Protein AF-A0A7C5Z9X5-F1 (afdb_monomer)

Structure (mmCIF, N/CA/C/O backbone):
data_AF-A0A7C5Z9X5-F1
#
_entry.id   AF-A0A7C5Z9X5-F1
#
loop_
_atom_site.group_PDB
_atom_site.id
_atom_site.type_symbol
_atom_site.label_atom_id
_atom_site.label_alt_id
_atom_site.label_comp_id
_atom_site.label_asym_id
_atom_site.label_entity_id
_atom_site.label_seq_id
_atom_site.pd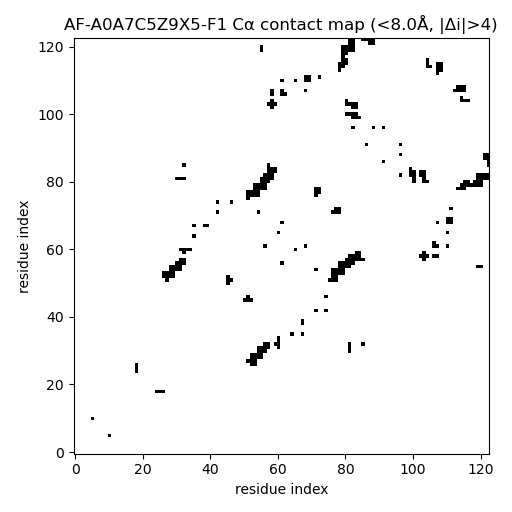bx_PDB_ins_code
_atom_site.Cartn_x
_atom_site.Cartn_y
_atom_site.Cartn_z
_atom_site.occupancy
_atom_site.B_iso_or_equiv
_atom_site.auth_seq_id
_atom_site.auth_comp_id
_atom_site.auth_asym_id
_atom_site.auth_atom_id
_atom_site.pdbx_PDB_model_num
ATOM 1 N N . MET A 1 1 ? 21.577 33.116 19.113 1.00 39.41 1 MET A N 1
ATOM 2 C CA . MET A 1 1 ? 21.433 31.776 18.501 1.00 39.41 1 MET A CA 1
ATOM 3 C C . MET A 1 1 ? 20.669 31.938 17.199 1.00 39.41 1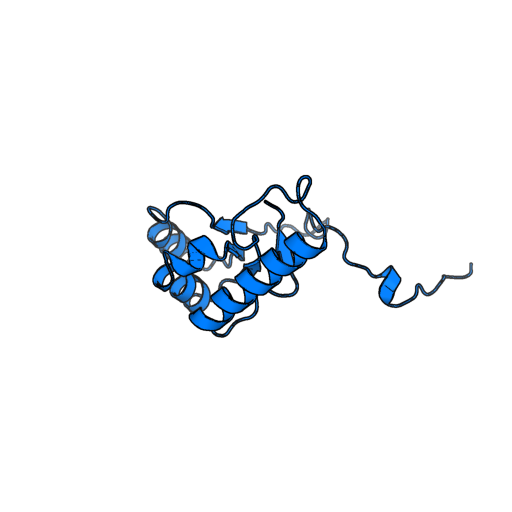 MET A C 1
ATOM 5 O O . MET A 1 1 ? 19.481 32.215 17.244 1.00 39.41 1 MET A O 1
ATOM 9 N N . LEU A 1 2 ? 21.354 31.866 16.058 1.00 38.06 2 LEU A N 1
ATOM 10 C CA . LEU A 1 2 ? 20.721 31.949 14.740 1.00 38.06 2 LEU A CA 1
ATOM 11 C C . LEU A 1 2 ? 20.093 30.589 14.418 1.00 38.06 2 LEU A C 1
ATOM 13 O O . LEU A 1 2 ? 20.812 29.621 14.168 1.00 38.06 2 LEU A O 1
ATOM 17 N N . SER A 1 3 ? 18.764 30.504 14.457 1.00 44.53 3 SER A N 1
ATOM 18 C CA . SER A 1 3 ? 18.035 29.383 13.871 1.00 44.53 3 SER A CA 1
ATOM 19 C C . SER A 1 3 ? 18.190 29.466 12.353 1.00 44.53 3 SER A C 1
ATOM 21 O O . SER A 1 3 ? 17.696 30.388 11.707 1.00 44.53 3 SER A O 1
ATOM 23 N N . LYS A 1 4 ? 18.918 28.516 11.763 1.00 49.75 4 LYS A N 1
ATOM 24 C CA . LYS A 1 4 ? 18.901 28.342 10.310 1.00 49.75 4 LYS A CA 1
ATOM 25 C C . LYS A 1 4 ? 17.493 27.907 9.904 1.00 49.75 4 LYS A C 1
ATOM 27 O O . LYS A 1 4 ? 17.050 26.824 10.279 1.00 49.75 4 LYS A O 1
ATOM 32 N N . VAL A 1 5 ? 16.798 28.758 9.157 1.00 54.69 5 VAL A N 1
ATOM 33 C CA . VAL A 1 5 ? 15.630 28.352 8.373 1.00 54.69 5 VAL A CA 1
ATOM 34 C C . VAL A 1 5 ? 16.176 27.532 7.207 1.00 54.69 5 VAL A C 1
ATOM 36 O O . VAL A 1 5 ? 16.877 28.067 6.353 1.00 54.69 5 VAL A O 1
ATOM 39 N N . LEU A 1 6 ? 15.943 26.222 7.244 1.00 43.72 6 LEU A N 1
ATOM 40 C CA . LEU A 1 6 ? 16.359 25.299 6.188 1.00 43.72 6 LEU A CA 1
ATOM 41 C C . LEU A 1 6 ? 15.513 25.528 4.928 1.00 43.72 6 LEU A C 1
ATOM 43 O O . LEU A 1 6 ? 14.339 25.898 5.021 1.00 43.72 6 LEU A O 1
ATOM 47 N N . ALA A 1 7 ? 16.104 25.308 3.756 1.00 42.12 7 ALA A N 1
ATOM 48 C CA . ALA A 1 7 ? 15.404 25.464 2.484 1.00 42.12 7 ALA A CA 1
ATOM 49 C C . ALA A 1 7 ? 14.281 24.407 2.329 1.00 42.12 7 ALA A C 1
ATOM 51 O O . ALA A 1 7 ? 14.379 23.324 2.907 1.00 42.12 7 ALA A O 1
ATOM 52 N N . PRO A 1 8 ? 13.233 24.638 1.510 1.00 50.09 8 PRO A N 1
ATOM 53 C CA . PRO A 1 8 ? 12.105 23.702 1.359 1.00 50.09 8 PRO A CA 1
ATOM 54 C C . PRO A 1 8 ? 12.493 22.276 0.927 1.00 50.09 8 PRO A C 1
ATOM 56 O O . PRO A 1 8 ? 11.780 21.323 1.218 1.00 50.09 8 PRO A O 1
ATOM 59 N N . HIS A 1 9 ? 13.639 22.110 0.258 1.00 45.53 9 HIS A N 1
ATOM 60 C CA . HIS A 1 9 ? 14.180 20.803 -0.125 1.00 45.53 9 HIS A CA 1
ATOM 61 C C . HIS A 1 9 ? 15.037 20.149 0.976 1.00 45.53 9 HIS A C 1
ATOM 63 O O . HIS A 1 9 ? 15.267 18.953 0.941 1.00 45.53 9 HIS A O 1
ATOM 69 N N . GLU A 1 10 ? 15.479 20.868 2.006 1.00 41.34 10 GLU A N 1
ATOM 70 C CA . GLU A 1 10 ? 16.113 20.261 3.192 1.00 41.34 10 GLU A CA 1
ATOM 71 C C . GLU A 1 10 ? 15.072 19.691 4.179 1.00 41.34 10 GLU A C 1
ATOM 73 O O . GLU A 1 10 ? 15.419 19.034 5.159 1.00 41.34 10 GLU A O 1
ATOM 78 N N . GLN A 1 11 ? 13.779 19.876 3.886 1.00 47.06 11 GLN A N 1
ATO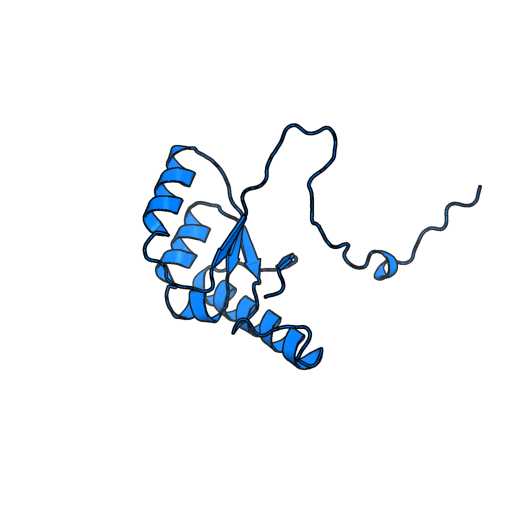M 79 C CA . GLN A 1 11 ? 12.659 19.118 4.453 1.00 47.06 11 GLN A CA 1
ATOM 80 C C . GLN A 1 11 ? 12.354 17.829 3.662 1.00 47.06 11 GLN A C 1
ATOM 82 O O . GLN A 1 11 ? 11.246 17.295 3.757 1.00 47.06 11 GLN A O 1
ATOM 87 N N . LEU A 1 12 ? 13.306 17.301 2.881 1.00 51.53 12 LEU A N 1
ATOM 88 C CA . LEU A 1 12 ? 13.171 16.002 2.220 1.00 51.53 12 LEU A CA 1
ATOM 89 C C . LEU A 1 12 ? 12.986 14.877 3.260 1.00 51.53 12 LEU A C 1
ATOM 91 O O . LEU A 1 12 ? 13.930 14.372 3.858 1.00 51.53 12 LEU A O 1
ATOM 95 N N . GLN A 1 13 ? 11.711 14.534 3.468 1.00 58.81 13 GLN A N 1
ATOM 96 C CA . GLN A 1 13 ? 11.168 13.179 3.604 1.00 58.81 13 GLN A CA 1
ATOM 97 C C . GLN A 1 13 ? 11.950 12.274 4.570 1.00 58.81 13 GLN A C 1
ATOM 99 O O . GLN A 1 13 ? 12.647 11.346 4.168 1.00 58.81 13 GLN A O 1
ATOM 104 N N . ARG A 1 14 ? 11.805 12.536 5.875 1.00 68.62 14 ARG A N 1
ATOM 105 C CA . ARG A 1 14 ? 12.283 11.616 6.915 1.00 68.62 14 ARG A CA 1
ATOM 106 C C . ARG A 1 14 ? 11.587 10.264 6.773 1.00 68.62 14 ARG A C 1
ATOM 108 O O . ARG A 1 14 ? 10.362 10.215 6.706 1.00 68.62 14 ARG A O 1
ATOM 115 N N . GLU A 1 15 ? 12.365 9.189 6.833 1.00 86.44 15 GLU A N 1
ATOM 116 C CA . GLU A 1 15 ? 11.852 7.853 7.122 1.00 86.44 15 GLU A CA 1
ATOM 117 C C . GLU A 1 15 ? 11.009 7.888 8.409 1.00 86.44 15 GLU A C 1
ATOM 119 O O . GLU A 1 15 ? 11.453 8.374 9.457 1.00 86.44 15 GLU A O 1
ATOM 124 N N . ILE A 1 16 ? 9.774 7.389 8.329 1.00 91.19 16 ILE A N 1
ATOM 125 C CA . ILE A 1 16 ? 8.860 7.298 9.469 1.00 91.19 16 ILE A CA 1
ATOM 126 C C . ILE A 1 16 ? 8.812 5.840 9.918 1.00 91.19 16 ILE A C 1
ATOM 128 O O . ILE A 1 16 ? 8.090 5.029 9.350 1.00 91.19 16 ILE A O 1
ATOM 132 N N . TRP A 1 17 ? 9.553 5.519 10.976 1.00 91.31 17 TRP A N 1
ATOM 133 C CA . TRP A 1 17 ? 9.572 4.176 11.571 1.00 91.31 17 TRP A CA 1
ATOM 134 C C . TRP A 1 17 ? 8.830 4.096 12.914 1.00 91.31 17 TRP A C 1
ATOM 136 O O . TRP A 1 17 ? 8.637 3.014 13.462 1.00 91.31 17 TRP A O 1
ATOM 146 N N . ARG A 1 18 ? 8.404 5.238 13.475 1.00 91.44 18 ARG A N 1
ATOM 147 C CA . ARG A 1 18 ? 7.608 5.291 14.711 1.00 91.44 18 ARG A CA 1
ATOM 148 C C . ARG A 1 18 ? 6.709 6.519 14.790 1.00 91.44 18 ARG A C 1
ATOM 150 O O . ARG A 1 18 ? 7.015 7.567 14.223 1.00 91.44 18 ARG A O 1
ATOM 157 N N . GLY A 1 19 ? 5.645 6.395 15.581 1.00 91.06 19 GLY A N 1
ATOM 158 C CA . GLY A 1 19 ? 4.765 7.503 15.941 1.00 91.06 19 GLY A CA 1
ATOM 159 C C . GLY A 1 19 ? 5.392 8.508 16.917 1.00 91.06 19 GLY A C 1
ATOM 160 O O . GLY A 1 19 ? 6.543 8.394 17.349 1.00 91.06 19 GLY A O 1
ATOM 161 N N . VAL A 1 20 ? 4.600 9.515 17.285 1.00 90.88 20 VAL A N 1
ATOM 162 C CA . VAL A 1 20 ? 4.997 10.569 18.230 1.00 90.88 20 VAL A CA 1
ATOM 163 C C . VAL A 1 20 ? 5.182 9.978 19.631 1.00 90.88 20 VAL A C 1
ATOM 165 O O . VAL A 1 20 ? 4.259 9.380 20.184 1.00 90.88 20 VAL A O 1
ATOM 168 N N . ARG A 1 21 ? 6.365 10.169 20.230 1.00 90.00 21 ARG A N 1
ATOM 169 C CA . ARG A 1 21 ? 6.635 9.717 21.607 1.00 90.00 21 ARG A CA 1
ATOM 170 C C . ARG A 1 21 ? 5.663 10.370 22.596 1.00 90.00 21 ARG A C 1
ATOM 172 O O . ARG A 1 21 ? 5.298 11.529 22.437 1.00 90.00 21 ARG A O 1
ATOM 179 N N . GLY A 1 22 ? 5.278 9.627 23.631 1.00 93.56 22 GLY A N 1
ATOM 180 C CA . GLY A 1 22 ? 4.364 10.101 24.676 1.00 93.56 22 GLY A CA 1
ATOM 181 C C . GLY A 1 22 ? 2.879 9.975 24.323 1.00 93.56 22 GLY A C 1
ATOM 182 O O . GLY A 1 22 ? 2.045 10.036 25.223 1.00 93.56 22 GLY A O 1
ATOM 183 N N 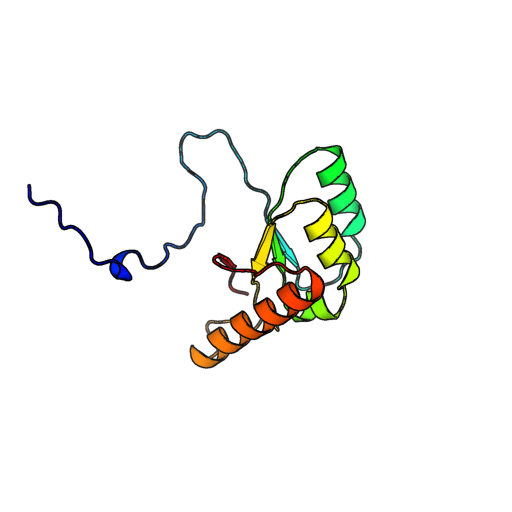. LYS A 1 23 ? 2.526 9.717 23.055 1.00 95.25 23 LYS A N 1
ATOM 184 C CA . LYS A 1 23 ? 1.169 9.291 22.697 1.00 95.25 23 LYS A CA 1
ATOM 185 C C . LYS A 1 23 ? 1.006 7.793 22.952 1.00 95.25 23 LYS A C 1
ATOM 187 O O . LYS A 1 23 ? 1.805 6.989 22.479 1.00 95.25 23 LYS A O 1
ATOM 192 N N . ARG A 1 24 ? -0.059 7.416 23.665 1.00 96.31 24 ARG A N 1
ATOM 193 C CA . ARG A 1 24 ? -0.501 6.020 23.810 1.00 96.31 24 ARG A CA 1
ATOM 194 C C . ARG A 1 24 ? -1.323 5.629 22.584 1.00 96.31 24 ARG A C 1
ATOM 196 O O . ARG A 1 24 ? -2.545 5.637 22.631 1.00 96.31 24 ARG A O 1
ATOM 203 N N . ALA A 1 25 ? -0.642 5.380 21.474 1.00 95.38 25 ALA A N 1
ATOM 204 C CA . ALA A 1 25 ? -1.270 4.991 20.221 1.00 95.38 25 ALA A CA 1
ATOM 205 C C . ALA A 1 25 ? -0.376 4.015 19.455 1.00 95.38 25 ALA A C 1
ATOM 207 O O . ALA A 1 25 ? 0.851 4.068 19.559 1.00 95.38 25 ALA A O 1
ATOM 208 N N . VAL A 1 26 ? -1.011 3.165 18.657 1.00 96.00 26 VAL A N 1
ATOM 209 C CA . VAL A 1 26 ? -0.373 2.263 17.697 1.00 96.00 26 VAL A CA 1
ATOM 210 C C . VAL A 1 26 ? -1.003 2.487 16.327 1.00 96.00 26 VAL A C 1
ATOM 212 O O . VAL A 1 26 ? -2.176 2.838 16.237 1.00 96.00 26 VAL A O 1
ATOM 215 N N . ALA A 1 27 ? -0.212 2.317 15.270 1.00 96.19 27 ALA A N 1
ATOM 216 C CA . ALA A 1 27 ? -0.689 2.364 13.895 1.00 96.19 27 ALA A CA 1
ATOM 217 C C . ALA A 1 27 ? -0.555 0.967 13.293 1.00 96.19 27 ALA A C 1
ATOM 219 O O . ALA A 1 27 ? 0.542 0.407 13.282 1.00 96.19 27 ALA A O 1
ATOM 220 N N . LEU A 1 28 ? -1.665 0.413 12.809 1.00 98.06 28 LEU A N 1
ATOM 221 C CA . LEU A 1 28 ? -1.662 -0.860 12.101 1.00 98.06 28 LEU A CA 1
ATOM 222 C C . LEU A 1 28 ? -1.365 -0.609 10.627 1.00 98.06 28 LEU A C 1
ATOM 224 O O . LEU A 1 28 ? -2.019 0.212 9.978 1.00 98.06 28 LEU A O 1
ATOM 228 N N . THR A 1 29 ? -0.365 -1.316 10.106 1.00 97.94 29 THR A N 1
ATOM 229 C CA . THR A 1 29 ? 0.003 -1.242 8.695 1.00 97.94 29 THR A CA 1
ATOM 230 C C . THR A 1 29 ? 0.220 -2.634 8.130 1.00 97.94 29 THR A C 1
ATOM 232 O O . THR A 1 29 ? 0.853 -3.448 8.799 1.00 97.94 29 THR A O 1
ATOM 235 N N . PHE A 1 30 ? -0.228 -2.870 6.903 1.00 98.19 30 PHE A N 1
ATOM 236 C CA . PHE A 1 30 ? -0.125 -4.157 6.221 1.00 98.19 30 PHE A CA 1
ATOM 237 C C . PHE A 1 30 ? 0.536 -3.986 4.858 1.00 98.19 30 PHE A C 1
ATOM 239 O O . PHE A 1 30 ? 0.207 -3.044 4.137 1.00 98.19 30 PHE A O 1
ATOM 246 N N . ASP A 1 31 ? 1.410 -4.921 4.498 1.00 98.19 31 ASP A N 1
ATOM 247 C CA . ASP A 1 31 ? 1.998 -5.001 3.163 1.00 98.19 31 ASP A CA 1
ATOM 248 C C . ASP A 1 31 ? 1.222 -6.027 2.333 1.00 98.19 31 ASP A C 1
ATOM 250 O O . ASP A 1 31 ? 1.067 -7.187 2.719 1.00 98.19 31 ASP A O 1
ATO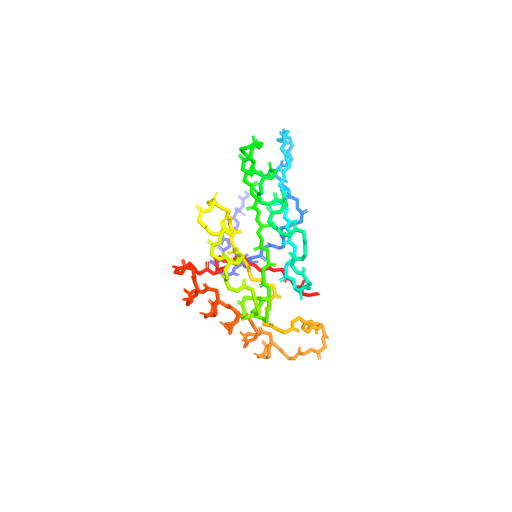M 254 N N . ALA A 1 32 ? 0.700 -5.589 1.192 1.00 96.94 32 ALA A N 1
ATOM 255 C CA . ALA A 1 32 ? -0.123 -6.382 0.291 1.00 96.94 32 ALA A CA 1
ATOM 256 C C . ALA A 1 32 ? 0.612 -6.596 -1.040 1.00 96.94 32 ALA A C 1
ATOM 258 O O . ALA A 1 32 ? 0.473 -5.834 -2.002 1.00 96.94 32 ALA A O 1
ATOM 259 N N . GLY A 1 33 ? 1.424 -7.654 -1.072 1.00 94.44 33 GLY A N 1
ATOM 260 C CA . GLY A 1 33 ? 2.170 -8.104 -2.254 1.00 94.44 33 GLY A CA 1
ATOM 261 C C . GLY A 1 33 ? 2.006 -9.589 -2.597 1.00 94.44 33 GLY A C 1
ATOM 262 O O . GLY A 1 33 ? 2.495 -10.021 -3.636 1.00 94.44 33 GLY A O 1
ATOM 263 N N . GLY A 1 34 ? 1.326 -10.364 -1.744 1.00 94.56 34 GLY A N 1
ATOM 264 C CA . GLY A 1 34 ? 1.191 -11.820 -1.863 1.00 94.56 34 GLY A CA 1
ATOM 265 C C . GLY A 1 34 ? -0.218 -12.293 -2.236 1.00 94.56 34 GLY A C 1
ATOM 266 O O . GLY A 1 34 ? -0.887 -11.719 -3.093 1.00 94.56 34 GLY A O 1
ATOM 267 N N . GLU A 1 35 ? -0.667 -13.369 -1.591 1.00 96.19 35 GLU A N 1
ATOM 268 C CA . GLU A 1 35 ? -2.014 -13.928 -1.755 1.00 96.19 35 GLU A CA 1
ATOM 269 C C . GLU A 1 35 ? -3.054 -13.216 -0.871 1.00 96.19 35 GLU A C 1
ATOM 271 O O . GLU A 1 35 ? -2.718 -12.662 0.174 1.00 96.19 35 GLU A O 1
ATOM 276 N N . ALA A 1 36 ? -4.332 -13.254 -1.267 1.00 96.00 36 ALA A N 1
ATOM 277 C CA . ALA A 1 36 ? -5.417 -12.523 -0.598 1.00 96.00 36 ALA A CA 1
ATOM 278 C C . ALA A 1 36 ? -6.317 -13.390 0.309 1.00 96.00 36 ALA A C 1
ATOM 280 O O . ALA A 1 36 ? -7.371 -12.930 0.748 1.00 96.00 36 ALA A O 1
ATOM 281 N N . ASN A 1 37 ? -5.915 -14.629 0.612 1.00 93.38 37 ASN A N 1
ATOM 282 C CA . ASN A 1 37 ? -6.779 -15.647 1.231 1.00 93.38 37 ASN A CA 1
ATOM 283 C C . ASN A 1 37 ? -7.365 -15.252 2.606 1.00 93.38 37 ASN A C 1
ATOM 285 O O . ASN A 1 37 ? -8.410 -15.774 2.969 1.00 93.38 37 ASN A O 1
ATOM 289 N N . GLY A 1 38 ? -6.745 -14.316 3.339 1.00 95.56 38 GLY A N 1
ATOM 290 C CA . GLY A 1 38 ? -7.251 -13.783 4.618 1.00 95.56 38 GLY A CA 1
ATOM 291 C C . GLY A 1 38 ? -7.682 -12.312 4.578 1.00 95.56 38 GLY A C 1
ATOM 292 O O . GLY A 1 38 ? -8.019 -11.736 5.610 1.00 95.56 38 GLY A O 1
ATOM 293 N N . ALA A 1 39 ? -7.658 -11.666 3.408 1.00 97.00 39 ALA A N 1
ATOM 294 C CA . ALA A 1 39 ? -7.880 -10.223 3.315 1.00 97.00 39 ALA A CA 1
ATOM 295 C C . ALA A 1 39 ? -9.303 -9.823 3.737 1.00 97.00 39 ALA A C 1
ATOM 297 O O . ALA A 1 39 ? -9.476 -8.852 4.466 1.00 97.00 39 ALA A O 1
ATOM 298 N N . ARG A 1 40 ? -10.322 -10.589 3.325 1.00 97.81 40 ARG A N 1
ATOM 299 C CA . ARG A 1 40 ? -11.728 -10.301 3.668 1.00 97.81 40 ARG A CA 1
ATOM 300 C C . ARG A 1 40 ? -12.019 -10.493 5.153 1.00 97.81 40 ARG A C 1
ATOM 302 O O . ARG A 1 40 ? -12.756 -9.703 5.730 1.00 97.81 40 ARG A O 1
ATOM 309 N N . GLU A 1 41 ? -11.422 -11.509 5.766 1.00 98.38 41 GLU A N 1
ATOM 310 C CA . GLU A 1 41 ? -11.545 -11.753 7.205 1.00 98.38 41 GLU A CA 1
ATOM 311 C C . GLU A 1 41 ? -10.890 -10.621 8.000 1.00 98.38 41 GLU A C 1
ATOM 313 O O . GLU A 1 41 ? -11.519 -10.052 8.888 1.00 98.38 41 GLU A O 1
ATOM 318 N N . LEU A 1 42 ? -9.671 -10.213 7.621 1.00 98.06 42 LEU A N 1
ATOM 319 C CA . LEU A 1 42 ? -8.997 -9.058 8.218 1.00 98.06 42 LEU A CA 1
ATOM 320 C C . LEU A 1 42 ? -9.842 -7.782 8.105 1.00 98.06 42 LEU A C 1
ATOM 322 O O . LEU A 1 42 ? -10.006 -7.070 9.093 1.00 98.06 42 LEU A O 1
ATOM 326 N N . LEU A 1 43 ? -10.387 -7.495 6.921 1.00 98.50 43 LEU A N 1
ATOM 327 C CA . LEU A 1 43 ? -11.230 -6.320 6.699 1.00 98.50 43 LEU A CA 1
ATOM 328 C C . LEU A 1 43 ? -12.514 -6.368 7.534 1.00 98.50 43 LEU A C 1
ATOM 330 O O . LEU A 1 43 ? -12.906 -5.359 8.112 1.00 98.50 43 LEU A O 1
ATOM 334 N N . ALA A 1 44 ? -13.138 -7.542 7.670 1.00 98.50 44 ALA A N 1
ATOM 335 C CA . ALA A 1 44 ? -14.279 -7.712 8.562 1.00 98.50 44 ALA A CA 1
ATOM 336 C C . ALA A 1 44 ? -13.912 -7.394 10.020 1.00 98.50 44 ALA A C 1
ATOM 338 O O . ALA A 1 44 ? -14.606 -6.601 10.650 1.00 98.50 44 ALA A O 1
ATOM 339 N N . TYR A 1 45 ? -12.790 -7.916 10.527 1.00 98.38 45 TYR A N 1
ATOM 340 C CA . TYR A 1 45 ? -12.330 -7.615 11.886 1.00 98.38 45 TYR A CA 1
ATOM 341 C C . TYR A 1 45 ? -12.021 -6.131 12.101 1.00 98.38 45 TYR A C 1
ATOM 343 O O . TYR A 1 45 ? -12.395 -5.577 13.133 1.00 98.38 45 TYR A O 1
ATOM 351 N N . LEU A 1 46 ? -11.348 -5.476 11.150 1.00 98.44 46 LEU A N 1
ATOM 352 C CA . LEU A 1 46 ? -11.029 -4.049 11.249 1.00 98.44 46 LEU A CA 1
ATOM 353 C C . LEU A 1 46 ? -12.294 -3.188 11.270 1.00 98.44 46 LEU A C 1
ATOM 355 O O . LEU A 1 46 ? -12.386 -2.266 12.078 1.00 98.44 46 LEU A O 1
ATOM 359 N N . ARG A 1 47 ? -13.276 -3.512 10.422 1.00 98.25 47 ARG A N 1
ATOM 360 C CA . ARG A 1 47 ? -14.580 -2.847 10.402 1.00 98.25 47 ARG A CA 1
ATOM 361 C C . ARG A 1 47 ? -15.327 -3.041 11.718 1.00 98.25 47 ARG A C 1
ATOM 363 O O . ARG A 1 47 ? -15.790 -2.060 12.287 1.00 98.25 47 ARG A O 1
ATOM 370 N N . ASP A 1 48 ? -15.433 -4.277 12.198 1.00 98.38 48 ASP A N 1
ATOM 371 C CA . ASP A 1 48 ? -16.205 -4.605 13.402 1.00 98.38 48 ASP A CA 1
ATOM 372 C C . ASP A 1 48 ? -15.563 -4.015 14.671 1.00 98.38 48 ASP A C 1
ATOM 374 O O . ASP A 1 48 ? -16.262 -3.665 15.618 1.00 98.38 48 ASP A O 1
ATOM 378 N N . ALA A 1 49 ? -14.236 -3.862 14.679 1.00 97.94 49 ALA A N 1
ATOM 379 C CA . ALA A 1 49 ? -13.501 -3.177 15.741 1.00 97.94 49 ALA A CA 1
ATOM 380 C C . ALA A 1 49 ? -13.451 -1.645 15.571 1.00 97.94 49 ALA A C 1
ATOM 382 O O . ALA A 1 49 ? -12.884 -0.966 16.426 1.00 97.94 49 ALA A O 1
ATOM 383 N N . GLU A 1 50 ? -13.982 -1.108 14.468 1.00 97.50 50 GLU A N 1
ATOM 384 C CA . GLU A 1 50 ? -13.898 0.309 14.088 1.00 97.50 50 GLU A CA 1
ATOM 385 C C . GLU A 1 50 ? -12.450 0.848 14.065 1.00 97.50 50 GLU A C 1
ATOM 387 O O . GLU A 1 50 ? -12.178 2.010 14.380 1.00 97.50 50 GLU A O 1
ATOM 392 N N . VAL A 1 51 ? -11.486 -0.001 13.685 1.00 97.88 51 VAL A N 1
ATOM 393 C CA . VAL A 1 51 ? 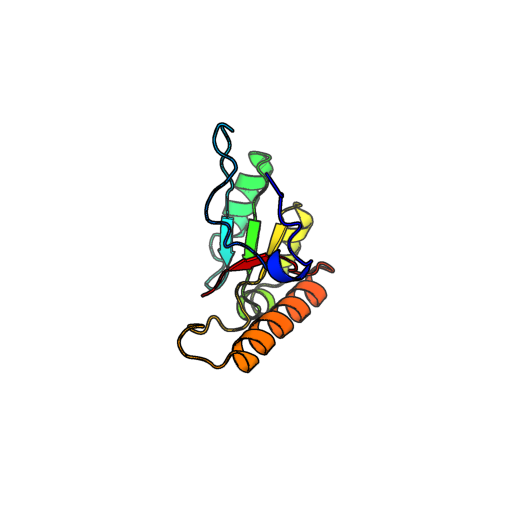-10.057 0.338 13.668 1.00 97.88 51 VAL A CA 1
ATOM 394 C C . VAL A 1 51 ? -9.607 0.691 12.247 1.00 97.88 51 VAL A C 1
ATOM 396 O O . VAL A 1 51 ? -9.607 -0.170 11.363 1.00 97.88 51 VAL A O 1
ATOM 399 N N . PRO A 1 52 ? -9.135 1.926 11.998 1.00 97.44 52 PRO A N 1
ATOM 400 C CA . PRO A 1 52 ? -8.520 2.261 10.724 1.00 97.44 52 PRO A CA 1
ATOM 401 C C . PRO A 1 52 ? -7.132 1.621 10.602 1.00 97.44 52 PRO A C 1
ATOM 403 O O . PRO A 1 52 ? -6.372 1.530 11.569 1.00 97.44 52 PRO A O 1
ATOM 406 N N . ALA A 1 53 ? -6.768 1.247 9.379 1.00 98.50 53 ALA A N 1
ATOM 407 C CA . ALA A 1 53 ? -5.455 0.715 9.050 1.00 98.50 53 ALA A CA 1
ATOM 408 C C . ALA A 1 53 ? -4.903 1.342 7.765 1.00 98.50 53 ALA A C 1
ATOM 410 O O . ALA A 1 53 ? -5.625 1.970 6.983 1.00 98.50 53 ALA A O 1
ATOM 411 N N . THR A 1 54 ? -3.606 1.138 7.554 1.00 98.56 54 THR A N 1
ATOM 412 C CA . THR A 1 54 ? -2.898 1.534 6.337 1.00 98.56 54 THR A CA 1
ATOM 413 C C . THR A 1 54 ? -2.430 0.303 5.573 1.00 98.56 54 THR A C 1
ATOM 415 O O . THR A 1 54 ? -1.768 -0.562 6.139 1.00 98.56 54 THR A O 1
ATOM 418 N N . PHE A 1 55 ? -2.698 0.247 4.274 1.00 98.62 55 PHE A N 1
ATOM 419 C CA . PHE A 1 55 ? -2.259 -0.831 3.394 1.00 98.62 55 PHE A CA 1
ATOM 420 C C . PHE A 1 55 ? -1.237 -0.299 2.392 1.00 98.62 55 PHE A C 1
ATOM 422 O O . PHE A 1 55 ? -1.551 0.581 1.594 1.00 98.62 55 PHE A O 1
ATOM 429 N N . PHE A 1 56 ? -0.018 -0.830 2.415 1.00 98.75 56 PHE A N 1
ATOM 430 C CA . PHE A 1 56 ? 0.972 -0.607 1.368 1.00 98.75 56 PHE A CA 1
ATOM 431 C C . PHE A 1 56 ? 0.798 -1.707 0.321 1.00 98.75 56 PHE A C 1
ATOM 433 O O . PHE A 1 56 ? 1.084 -2.873 0.578 1.00 98.75 56 PHE A O 1
ATOM 440 N N . VAL A 1 57 ? 0.270 -1.356 -0.849 1.00 98.69 57 VAL A N 1
ATOM 441 C CA . VAL A 1 57 ? -0.106 -2.324 -1.888 1.00 98.69 57 VAL A CA 1
ATOM 442 C C . VAL A 1 57 ? 0.907 -2.311 -3.024 1.00 98.69 57 VAL A C 1
ATOM 444 O O . VAL A 1 57 ? 1.346 -1.247 -3.472 1.00 98.69 57 VAL A O 1
ATOM 447 N N . THR A 1 58 ? 1.261 -3.496 -3.517 1.00 98.81 58 THR A N 1
ATOM 448 C CA . THR A 1 58 ? 1.983 -3.600 -4.787 1.00 98.81 58 THR A CA 1
ATOM 449 C C . THR A 1 58 ? 1.015 -3.399 -5.949 1.00 98.81 58 THR A C 1
ATOM 451 O O . THR A 1 58 ? -0.153 -3.794 -5.880 1.00 98.81 58 THR A O 1
ATOM 454 N N . GLY A 1 59 ? 1.486 -2.849 -7.064 1.00 98.50 59 GLY A N 1
ATOM 455 C CA . GLY A 1 59 ? 0.655 -2.751 -8.265 1.00 98.50 59 GLY A CA 1
ATOM 456 C C . GLY A 1 59 ? 0.247 -4.117 -8.842 1.00 98.50 59 GLY A C 1
ATOM 457 O O . GLY A 1 59 ? -0.875 -4.274 -9.328 1.00 98.50 59 GLY A O 1
ATOM 458 N N . MET A 1 60 ? 1.102 -5.141 -8.723 1.00 98.50 60 MET A N 1
ATOM 459 C CA . MET A 1 60 ? 0.754 -6.518 -9.096 1.00 98.50 60 MET A CA 1
ATOM 460 C C . MET A 1 60 ? -0.373 -7.101 -8.232 1.00 98.50 60 MET A C 1
ATOM 462 O O . MET A 1 60 ? -1.269 -7.748 -8.779 1.00 98.50 60 MET A O 1
ATOM 466 N N . PHE A 1 61 ? -0.383 -6.834 -6.922 1.00 98.69 61 PHE A N 1
ATOM 467 C CA . PHE A 1 61 ? -1.490 -7.222 -6.042 1.00 98.69 61 PHE A CA 1
ATOM 468 C C . PHE A 1 61 ? -2.792 -6.531 -6.456 1.00 98.69 61 PHE A C 1
ATOM 470 O O . PHE A 1 61 ? -3.821 -7.187 -6.580 1.00 98.69 61 PHE A O 1
ATOM 477 N N . VAL A 1 62 ? -2.738 -5.230 -6.760 1.00 98.44 62 VAL A N 1
ATOM 478 C CA . VAL A 1 62 ? -3.900 -4.453 -7.227 1.00 98.44 62 VAL A CA 1
ATOM 479 C C . VAL A 1 62 ? -4.459 -5.013 -8.532 1.00 98.44 62 VAL A C 1
ATOM 481 O O . VAL A 1 62 ? -5.672 -5.139 -8.680 1.00 98.44 62 VAL A O 1
ATOM 484 N N . ARG A 1 63 ? -3.586 -5.391 -9.471 1.00 98.31 63 ARG A N 1
ATOM 485 C CA . ARG A 1 63 ? -3.992 -6.024 -10.730 1.00 98.31 63 ARG A CA 1
ATOM 486 C C . ARG A 1 63 ? -4.656 -7.384 -10.504 1.00 98.31 63 ARG A C 1
ATOM 488 O O . ARG A 1 63 ? -5.572 -7.729 -11.246 1.00 98.31 63 ARG A O 1
ATOM 495 N N . ARG A 1 64 ? -4.172 -8.166 -9.535 1.00 98.44 64 ARG A N 1
ATOM 496 C CA . ARG A 1 64 ? -4.657 -9.527 -9.265 1.00 98.44 64 ARG A CA 1
ATOM 497 C C . ARG A 1 64 ? -5.946 -9.550 -8.441 1.00 98.44 64 ARG A C 1
ATOM 499 O O . ARG A 1 64 ? -6.798 -10.385 -8.714 1.00 98.44 64 ARG A O 1
ATOM 506 N N . TYR A 1 65 ? -6.079 -8.636 -7.481 1.00 98.56 65 TYR A N 1
ATOM 507 C CA . TYR A 1 65 ? -7.174 -8.582 -6.506 1.00 98.56 65 TYR A CA 1
ATOM 508 C C . TYR A 1 65 ? -7.840 -7.193 -6.446 1.00 98.56 65 TYR A C 1
ATOM 510 O O . TYR A 1 65 ? -7.915 -6.578 -5.374 1.00 98.56 65 TYR A O 1
ATOM 518 N N . PRO A 1 66 ? -8.313 -6.639 -7.579 1.00 98.50 66 PRO A N 1
ATOM 519 C CA . PRO A 1 66 ? -8.832 -5.273 -7.622 1.00 98.50 66 PRO A CA 1
ATOM 520 C C . PRO A 1 66 ? -10.074 -5.082 -6.739 1.00 98.50 66 PRO A C 1
ATOM 522 O O . PRO A 1 66 ? -10.280 -4.007 -6.186 1.00 98.50 66 PRO A O 1
ATOM 525 N N . GLU A 1 67 ? -10.910 -6.106 -6.574 1.00 98.50 67 GLU A N 1
ATOM 526 C CA . GLU A 1 67 ? -12.069 -6.093 -5.678 1.00 98.50 67 GLU A CA 1
ATOM 527 C C . GLU A 1 67 ? -11.684 -5.953 -4.203 1.00 98.50 67 GLU A C 1
ATOM 529 O O . GLU A 1 67 ? -12.322 -5.179 -3.494 1.00 98.50 67 GLU A O 1
ATOM 534 N N . ILE A 1 68 ? -10.611 -6.617 -3.760 1.00 98.56 68 ILE A N 1
ATOM 535 C CA . ILE A 1 68 ? -10.099 -6.469 -2.393 1.00 98.56 68 ILE A CA 1
ATOM 536 C C . ILE A 1 68 ? -9.596 -5.044 -2.175 1.00 98.56 68 ILE A C 1
ATOM 538 O O . ILE A 1 68 ? -9.928 -4.416 -1.175 1.00 98.56 68 ILE A O 1
ATOM 542 N N . VAL A 1 69 ? -8.845 -4.488 -3.129 1.00 98.56 69 VAL A N 1
ATOM 543 C CA . VAL A 1 69 ? -8.312 -3.121 -3.006 1.00 98.56 69 VAL A CA 1
ATOM 544 C C . VAL A 1 69 ? -9.427 -2.067 -3.013 1.00 98.56 69 VAL A C 1
ATOM 546 O O . VAL A 1 69 ? -9.357 -1.094 -2.259 1.00 98.56 69 VAL A O 1
ATOM 549 N N . ARG A 1 70 ? -10.499 -2.269 -3.793 1.00 98.62 70 ARG A N 1
ATOM 550 C CA . ARG A 1 70 ? -11.702 -1.421 -3.707 1.00 98.62 70 ARG A CA 1
ATOM 551 C C . ARG A 1 70 ? -12.363 -1.507 -2.342 1.00 98.62 70 ARG A C 1
ATOM 553 O O . ARG A 1 70 ? -12.786 -0.480 -1.825 1.00 98.62 70 ARG A O 1
ATOM 560 N N . GLU A 1 71 ? -12.441 -2.697 -1.759 1.00 98.44 71 GLU A N 1
ATOM 561 C CA . GLU A 1 71 ? -13.029 -2.889 -0.435 1.00 98.44 71 GLU A CA 1
ATOM 562 C C . GLU A 1 71 ? -12.205 -2.206 0.661 1.00 98.44 71 GLU A C 1
ATOM 564 O O . GLU A 1 71 ? -12.779 -1.488 1.477 1.00 98.44 71 GLU A O 1
ATOM 569 N N . ILE A 1 72 ? -10.870 -2.315 0.613 1.00 98.44 72 ILE A N 1
ATOM 570 C CA . ILE A 1 72 ? -9.962 -1.555 1.488 1.00 98.44 72 ILE A CA 1
ATOM 571 C C . ILE A 1 72 ? -10.301 -0.055 1.419 1.00 98.44 72 ILE A C 1
ATOM 573 O O . ILE A 1 72 ? -10.496 0.596 2.447 1.00 98.44 72 ILE A O 1
ATOM 577 N N . ALA A 1 73 ? -10.413 0.498 0.206 1.00 98.06 73 ALA A N 1
ATOM 578 C CA . ALA A 1 73 ? -10.727 1.912 0.014 1.00 98.06 73 ALA A CA 1
ATOM 579 C C . ALA A 1 73 ? -12.138 2.273 0.518 1.00 98.06 73 ALA A C 1
ATOM 581 O O . ALA A 1 73 ? -12.317 3.305 1.176 1.00 98.06 73 ALA A O 1
ATOM 582 N N . ALA A 1 74 ? -13.134 1.438 0.218 1.00 98.12 74 ALA A N 1
ATOM 583 C CA . ALA A 1 74 ? -14.532 1.647 0.587 1.00 98.12 74 ALA A CA 1
ATOM 584 C C . ALA A 1 74 ? -14.749 1.630 2.107 1.00 98.12 74 ALA A C 1
ATOM 586 O O . ALA A 1 74 ? -15.563 2.401 2.604 1.00 98.12 74 ALA A O 1
ATOM 587 N N . GLN A 1 75 ? -13.976 0.829 2.848 1.00 98.19 75 GLN A N 1
ATOM 588 C CA . GLN A 1 75 ? -13.995 0.796 4.316 1.00 98.19 75 GLN A CA 1
ATOM 589 C C . GLN A 1 75 ? -13.228 1.962 4.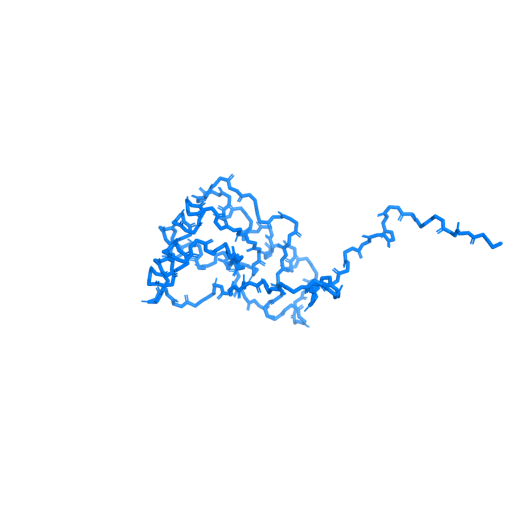971 1.00 98.19 75 GLN A C 1
ATOM 591 O O . GLN A 1 75 ? -13.109 2.031 6.190 1.00 98.19 75 GLN A O 1
ATOM 596 N N . GLY A 1 76 ? -12.711 2.907 4.179 1.00 97.62 76 GLY A N 1
ATOM 597 C CA . GLY A 1 76 ? -12.068 4.119 4.692 1.00 97.62 76 GLY A CA 1
ATOM 598 C C . GLY A 1 76 ? -10.612 3.935 5.125 1.00 97.62 76 GLY A C 1
ATOM 599 O O . GLY A 1 76 ? -10.035 4.852 5.706 1.00 97.62 76 GLY A O 1
ATOM 600 N N . HIS A 1 77 ? -9.993 2.793 4.825 1.00 98.56 77 HIS A N 1
ATOM 601 C CA . HIS A 1 77 ? -8.571 2.580 5.082 1.00 98.56 77 HIS A CA 1
ATOM 602 C C . HIS A 1 77 ? -7.689 3.388 4.117 1.00 98.56 77 HIS A C 1
ATOM 604 O O . HIS A 1 77 ? -8.075 3.698 2.982 1.00 98.56 77 HIS A O 1
ATOM 610 N N . SER A 1 78 ? -6.476 3.709 4.569 1.00 98.12 78 SER A N 1
ATOM 611 C CA . SER A 1 78 ? -5.471 4.389 3.748 1.00 98.12 78 SER A CA 1
ATOM 612 C C . SER A 1 78 ? -4.736 3.386 2.865 1.00 98.12 78 SER A C 1
ATOM 614 O O . SER A 1 78 ? -4.380 2.302 3.326 1.00 98.12 78 SER A O 1
ATOM 616 N N . ILE A 1 79 ? -4.467 3.756 1.612 1.00 98.69 79 ILE A N 1
ATOM 617 C CA . ILE A 1 79 ? -3.735 2.922 0.651 1.00 98.69 79 ILE A CA 1
ATOM 618 C C . ILE A 1 79 ? -2.510 3.689 0.164 1.00 98.69 79 ILE A C 1
ATOM 620 O O . ILE A 1 79 ? -2.630 4.804 -0.342 1.00 98.69 79 ILE A O 1
ATOM 624 N N . HIS A 1 80 ? -1.338 3.078 0.303 1.00 98.56 80 HIS A N 1
ATOM 625 C CA . HIS A 1 80 ? -0.044 3.647 -0.057 1.00 98.56 80 HIS A CA 1
ATOM 626 C C . HIS A 1 80 ? 0.793 2.662 -0.872 1.00 98.56 80 HIS A C 1
ATOM 628 O O . HIS A 1 80 ? 0.393 1.526 -1.121 1.00 98.56 80 HIS A O 1
ATOM 634 N N . ASN A 1 81 ? 1.936 3.128 -1.364 1.00 98.62 81 ASN A N 1
ATOM 635 C CA . ASN A 1 81 ? 2.675 2.444 -2.417 1.00 98.62 81 ASN A CA 1
ATOM 636 C C . ASN A 1 81 ? 3.664 1.412 -1.857 1.00 98.62 81 ASN A C 1
ATOM 638 O O . ASN A 1 81 ? 4.457 1.742 -0.976 1.00 98.62 81 ASN A O 1
ATOM 642 N N . HIS A 1 82 ? 3.666 0.199 -2.403 1.00 98.69 82 HIS A N 1
ATOM 643 C CA . HIS A 1 82 ? 4.663 -0.825 -2.087 1.00 98.69 82 HIS A CA 1
ATOM 644 C C . HIS A 1 82 ? 5.403 -1.316 -3.334 1.00 98.69 82 HIS A C 1
ATOM 646 O O . HIS A 1 82 ? 5.703 -2.499 -3.448 1.00 98.69 82 HIS A O 1
ATOM 652 N N . SER A 1 83 ? 5.690 -0.412 -4.280 1.00 98.75 83 SER A N 1
ATOM 653 C CA . SER A 1 83 ? 6.230 -0.685 -5.623 1.00 98.75 83 SER A CA 1
ATOM 654 C C . SER A 1 83 ? 5.253 -1.407 -6.560 1.00 98.75 83 SER A C 1
ATOM 656 O O . SER A 1 83 ? 4.129 -1.749 -6.194 1.00 98.75 83 SER A O 1
ATOM 658 N N . TRP A 1 84 ? 5.644 -1.615 -7.814 1.00 98.69 84 TRP A N 1
ATOM 659 C CA . TRP A 1 84 ? 4.814 -2.307 -8.792 1.00 98.69 84 TRP A CA 1
ATOM 660 C C . TRP A 1 84 ? 4.975 -3.826 -8.673 1.00 98.69 84 TRP A C 1
ATOM 662 O O . TRP A 1 84 ? 3.976 -4.532 -8.517 1.00 98.69 84 TRP A O 1
ATOM 672 N N . SER A 1 85 ? 6.217 -4.307 -8.731 1.00 98.44 85 SER A N 1
ATOM 673 C CA . SER A 1 85 ? 6.606 -5.718 -8.831 1.00 98.44 85 SER A CA 1
ATOM 674 C C . SER A 1 85 ? 7.411 -6.248 -7.640 1.00 98.44 85 SER A C 1
ATOM 676 O O . SER A 1 85 ? 7.838 -7.400 -7.662 1.00 98.44 85 SER A O 1
ATOM 678 N N . HIS A 1 86 ? 7.582 -5.441 -6.588 1.00 98.25 86 HIS A N 1
ATOM 679 C CA . HIS A 1 86 ? 8.321 -5.786 -5.369 1.00 98.25 86 HIS A CA 1
ATOM 680 C C . HIS A 1 86 ? 9.826 -6.101 -5.575 1.00 98.25 86 HIS A C 1
ATOM 682 O O . HIS A 1 86 ? 10.333 -7.078 -5.011 1.00 98.25 86 HIS A O 1
ATOM 688 N N . PRO A 1 87 ? 10.586 -5.314 -6.374 1.00 98.25 87 PRO A N 1
ATOM 689 C CA . PRO A 1 87 ? 12.018 -5.536 -6.534 1.00 98.25 87 PRO A CA 1
ATOM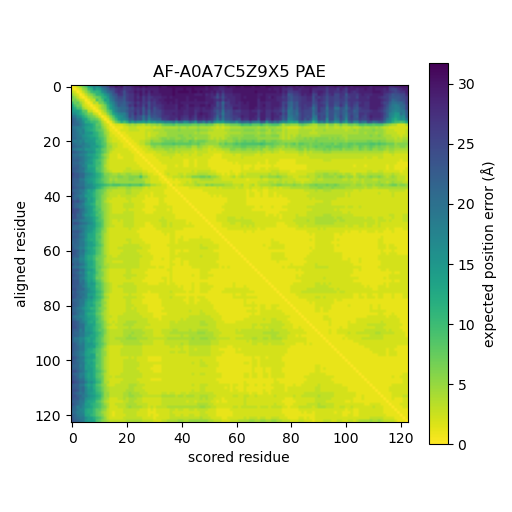 690 C C . PRO A 1 87 ? 12.796 -5.021 -5.321 1.00 98.25 87 PRO A C 1
ATOM 692 O O . PRO A 1 87 ? 12.437 -4.018 -4.713 1.00 98.25 87 PRO A O 1
ATOM 695 N N . TYR A 1 88 ? 13.946 -5.626 -5.032 1.00 97.88 88 TYR A N 1
ATOM 696 C CA . TYR A 1 88 ? 14.881 -5.054 -4.064 1.00 97.88 88 TYR A CA 1
ATOM 697 C C . TYR A 1 88 ? 15.381 -3.691 -4.560 1.00 97.88 88 TYR A C 1
ATOM 699 O O . TYR A 1 88 ? 16.199 -3.633 -5.479 1.00 97.88 88 TYR A O 1
ATOM 707 N N . PHE A 1 89 ? 14.935 -2.596 -3.937 1.00 97.00 89 PHE A N 1
ATOM 708 C CA . PHE A 1 89 ? 15.315 -1.232 -4.340 1.00 97.00 89 PHE A CA 1
ATOM 709 C C . PHE A 1 89 ? 16.827 -0.984 -4.266 1.00 97.00 89 PHE A C 1
ATOM 711 O O . PHE A 1 89 ? 17.358 -0.171 -5.010 1.00 97.00 89 PHE A O 1
ATOM 718 N N . THR A 1 90 ? 17.549 -1.737 -3.436 1.00 97.06 90 THR A N 1
ATOM 719 C CA . THR A 1 90 ? 19.018 -1.696 -3.348 1.00 97.06 90 THR A CA 1
ATOM 720 C C . THR A 1 90 ? 19.738 -2.325 -4.545 1.00 97.06 90 THR A C 1
ATOM 722 O O . THR A 1 90 ? 20.961 -2.248 -4.621 1.00 97.06 90 THR A O 1
ATOM 725 N N . LYS A 1 91 ? 19.009 -2.974 -5.461 1.00 97.75 91 LYS A N 1
ATOM 726 C CA . LYS A 1 91 ? 19.556 -3.707 -6.614 1.00 97.75 91 LYS A CA 1
ATOM 727 C C . LYS A 1 91 ? 19.118 -3.137 -7.963 1.00 97.75 91 LYS A C 1
ATOM 729 O O . LYS A 1 91 ? 19.391 -3.757 -8.988 1.00 97.75 91 LYS A O 1
ATOM 734 N N . ILE A 1 92 ? 18.411 -2.011 -7.970 1.00 97.88 92 ILE A N 1
ATOM 735 C CA . ILE A 1 92 ? 17.898 -1.380 -9.185 1.00 97.88 92 ILE A CA 1
ATOM 736 C C . ILE A 1 92 ? 18.225 0.111 -9.196 1.00 97.88 92 ILE A C 1
ATOM 738 O O . ILE A 1 92 ? 18.419 0.731 -8.152 1.00 97.88 92 ILE A O 1
ATOM 742 N N . GLU A 1 93 ? 18.271 0.684 -10.392 1.00 97.81 93 GLU A N 1
ATOM 743 C CA . GLU A 1 93 ? 18.585 2.097 -10.575 1.00 97.81 93 GLU A CA 1
ATOM 744 C C . GLU A 1 93 ? 17.463 3.012 -10.050 1.00 97.81 93 GLU A C 1
ATOM 746 O O . GLU A 1 93 ? 16.283 2.647 -10.106 1.00 97.81 93 GLU A O 1
ATOM 751 N N . PRO A 1 94 ? 17.777 4.247 -9.616 1.00 97.12 94 PRO A N 1
ATOM 752 C CA . PRO A 1 94 ? 16.771 5.209 -9.159 1.00 97.12 94 PRO A CA 1
ATOM 753 C C . PRO A 1 94 ? 15.643 5.479 -10.168 1.00 97.12 94 PRO A C 1
ATOM 755 O O . PRO A 1 94 ? 14.504 5.737 -9.776 1.00 97.12 94 PRO A O 1
ATOM 758 N N . THR A 1 95 ? 15.933 5.404 -11.470 1.00 98.19 95 THR A N 1
ATOM 759 C CA . THR A 1 95 ? 14.925 5.518 -12.536 1.00 98.19 95 THR A CA 1
ATOM 760 C C . THR A 1 95 ? 13.936 4.356 -12.506 1.00 98.19 95 THR A C 1
ATOM 762 O O . THR A 1 95 ? 12.732 4.593 -12.563 1.00 98.19 95 THR A O 1
ATOM 765 N N . ALA A 1 96 ? 14.418 3.128 -12.308 1.00 98.38 96 ALA A N 1
ATOM 766 C CA . ALA A 1 96 ? 13.573 1.948 -12.161 1.00 98.38 96 ALA A CA 1
ATOM 767 C C . ALA A 1 96 ? 12.724 2.014 -10.879 1.00 98.38 96 ALA A C 1
ATOM 769 O O . ALA A 1 96 ? 11.536 1.707 -10.916 1.00 98.38 96 ALA A O 1
ATOM 770 N N . ILE A 1 97 ? 13.277 2.508 -9.762 1.00 98.38 97 ILE A N 1
ATOM 771 C CA . ILE A 1 97 ? 12.495 2.768 -8.535 1.00 98.38 97 ILE A CA 1
ATOM 772 C C . ILE A 1 97 ? 11.352 3.750 -8.827 1.00 98.38 97 ILE A C 1
ATOM 774 O O . ILE A 1 97 ? 10.214 3.548 -8.402 1.00 98.38 97 ILE A O 1
ATOM 778 N N . ARG A 1 98 ? 11.632 4.825 -9.571 1.00 98.19 98 ARG A N 1
ATOM 779 C CA . ARG A 1 98 ? 10.617 5.818 -9.940 1.00 98.19 98 ARG A CA 1
ATOM 780 C C . ARG A 1 98 ? 9.501 5.205 -10.786 1.00 98.19 98 ARG A C 1
ATOM 782 O O . ARG A 1 98 ? 8.334 5.504 -10.541 1.00 98.19 98 ARG A O 1
ATOM 789 N N . GLU A 1 99 ? 9.849 4.376 -11.763 1.00 98.69 99 GLU A N 1
ATOM 790 C CA . GLU A 1 99 ? 8.889 3.666 -12.615 1.00 98.69 99 GLU A CA 1
ATOM 791 C C . GLU A 1 99 ? 8.008 2.712 -11.802 1.00 98.69 99 GLU A C 1
ATOM 793 O O . GLU A 1 99 ? 6.787 2.722 -11.959 1.00 98.69 99 GLU A O 1
ATOM 798 N N . GLU A 1 100 ? 8.605 1.962 -10.876 1.00 98.75 100 GLU A N 1
ATOM 799 C CA . GLU A 1 100 ? 7.898 1.074 -9.951 1.00 98.75 100 GLU A CA 1
ATOM 800 C C . GLU A 1 100 ? 6.852 1.827 -9.116 1.00 98.75 100 GLU A C 1
ATOM 802 O O . GLU A 1 100 ? 5.695 1.408 -9.030 1.00 98.75 100 GLU A O 1
ATOM 807 N N . LEU A 1 101 ? 7.230 2.974 -8.545 1.00 98.69 101 LEU A N 1
ATOM 808 C CA . LEU A 1 101 ? 6.326 3.797 -7.740 1.00 98.69 101 LEU A CA 1
ATOM 809 C C . LEU A 1 101 ? 5.210 4.425 -8.591 1.00 98.69 101 LEU A C 1
ATOM 811 O O . LEU A 1 101 ? 4.048 4.404 -8.187 1.00 98.69 101 LEU A O 1
ATOM 815 N N . ILE A 1 102 ? 5.531 4.971 -9.769 1.00 98.69 102 ILE A N 1
ATOM 816 C CA . ILE A 1 102 ? 4.538 5.605 -10.653 1.00 98.69 102 ILE A CA 1
ATOM 817 C C . ILE A 1 102 ? 3.517 4.588 -11.142 1.00 98.69 102 ILE A C 1
ATOM 819 O O . ILE A 1 102 ? 2.317 4.812 -11.014 1.00 98.69 102 ILE A O 1
ATOM 823 N N . LYS A 1 103 ? 3.983 3.446 -11.644 1.00 98.69 103 LYS A N 1
ATOM 824 C CA . LYS A 1 103 ? 3.103 2.428 -12.208 1.00 98.69 103 LYS A CA 1
ATOM 825 C C . LYS A 1 103 ? 2.173 1.830 -11.152 1.00 98.69 103 LYS A C 1
ATOM 827 O O . LYS A 1 103 ? 1.004 1.580 -11.431 1.00 98.69 103 LYS A O 1
ATOM 832 N N . ALA A 1 104 ? 2.663 1.621 -9.929 1.00 98.69 104 ALA A N 1
ATOM 833 C CA . ALA A 1 104 ? 1.816 1.189 -8.820 1.00 98.69 104 ALA A CA 1
ATOM 834 C C . ALA A 1 104 ? 0.744 2.234 -8.469 1.00 98.69 104 ALA A C 1
ATOM 836 O O . ALA A 1 104 ? -0.421 1.879 -8.298 1.00 98.69 104 ALA A O 1
ATOM 837 N N . ASP A 1 105 ? 1.111 3.518 -8.427 1.00 98.75 105 ASP A N 1
ATOM 838 C CA . ASP A 1 105 ? 0.174 4.611 -8.153 1.00 98.75 105 ASP A CA 1
ATOM 839 C C . ASP A 1 105 ? -0.929 4.724 -9.215 1.00 98.75 105 ASP A C 1
ATOM 841 O O . ASP A 1 105 ? -2.100 4.872 -8.867 1.00 98.75 105 ASP A O 1
ATOM 845 N N . GLU A 1 106 ? -0.581 4.596 -10.497 1.00 98.62 106 GLU A N 1
ATOM 846 C CA . GLU A 1 106 ? -1.539 4.610 -11.610 1.00 98.62 106 GLU A CA 1
ATOM 847 C C . GLU A 1 106 ? -2.570 3.483 -11.492 1.00 98.62 106 GLU A C 1
ATOM 849 O O . GLU A 1 106 ? -3.768 3.707 -11.674 1.00 98.62 106 GLU A O 1
ATOM 854 N N . TRP A 1 107 ? -2.128 2.274 -11.136 1.00 98.31 107 TRP A N 1
ATOM 855 C CA . TRP A 1 107 ? -3.022 1.127 -10.970 1.00 98.31 107 TRP A CA 1
ATOM 856 C C . TRP A 1 107 ? -3.909 1.225 -9.732 1.00 98.31 107 TRP A C 1
ATOM 858 O O . TRP A 1 107 ? -5.091 0.894 -9.800 1.00 98.31 107 TRP A O 1
ATOM 868 N N . VAL A 1 108 ? -3.383 1.709 -8.606 1.00 98.56 108 VAL A N 1
ATOM 869 C CA . VAL A 1 108 ? -4.221 1.975 -7.427 1.00 98.56 108 V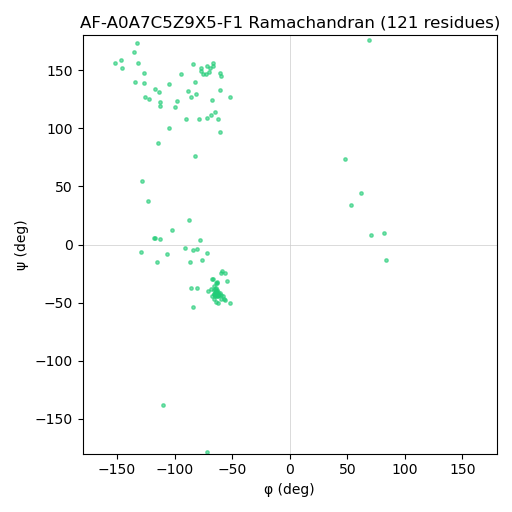AL A CA 1
ATOM 870 C C . VAL A 1 108 ? -5.253 3.052 -7.744 1.00 98.56 108 VAL A C 1
ATOM 872 O O . VAL A 1 108 ? -6.434 2.883 -7.427 1.00 98.56 108 VAL A O 1
ATOM 875 N N . THR A 1 109 ? -4.839 4.129 -8.414 1.00 98.56 109 THR A N 1
ATOM 876 C CA . THR A 1 109 ? -5.723 5.240 -8.783 1.00 98.56 109 THR A CA 1
ATOM 877 C C . THR A 1 109 ? -6.811 4.782 -9.751 1.00 98.56 109 THR A C 1
ATOM 879 O O . THR A 1 109 ? -7.970 5.141 -9.563 1.00 98.56 109 THR A O 1
ATOM 882 N N . SER A 1 110 ? -6.492 3.943 -10.739 1.00 98.25 110 SER A N 1
ATOM 883 C CA . SER A 1 110 ? -7.489 3.440 -11.694 1.00 98.25 110 SER A CA 1
ATOM 884 C C . SER A 1 110 ? -8.538 2.527 -11.049 1.00 98.25 110 SER A C 1
ATOM 886 O O . SER A 1 110 ? -9.686 2.499 -11.489 1.00 98.25 110 SER A O 1
ATOM 888 N N . VAL A 1 111 ? -8.175 1.805 -9.984 1.00 98.44 111 VAL A N 1
ATOM 889 C CA . VAL A 1 111 ? -9.082 0.894 -9.269 1.00 98.44 111 VAL A CA 1
ATOM 890 C C . VAL A 1 111 ? -9.903 1.609 -8.196 1.00 98.44 111 VAL A C 1
ATOM 892 O O . VAL A 1 111 ? -11.067 1.258 -7.996 1.00 98.44 111 VAL A O 1
ATOM 895 N N . THR A 1 112 ? -9.313 2.584 -7.500 1.00 97.94 112 THR A N 1
ATOM 896 C CA . THR A 1 112 ? -9.887 3.178 -6.276 1.00 97.94 112 THR A CA 1
ATOM 897 C C . THR A 1 112 ? -10.255 4.655 -6.397 1.00 97.94 112 THR A C 1
ATOM 899 O O . THR A 1 112 ? -10.939 5.183 -5.523 1.00 97.94 112 THR A O 1
ATOM 902 N N . GLY A 1 113 ? -9.772 5.347 -7.430 1.00 97.75 113 GLY A N 1
ATOM 903 C CA . GLY A 1 113 ? -9.850 6.804 -7.546 1.00 97.75 113 GLY A CA 1
ATOM 904 C C . GLY A 1 113 ? -8.942 7.564 -6.570 1.00 97.75 113 GLY A C 1
ATOM 905 O O . GLY A 1 113 ? -9.059 8.783 -6.469 1.00 97.75 113 GLY A O 1
ATOM 906 N N . ARG A 1 114 ? -8.055 6.879 -5.830 1.00 95.50 114 ARG A N 1
ATOM 907 C CA . ARG A 1 114 ? -7.169 7.480 -4.819 1.00 95.50 114 ARG A CA 1
ATOM 908 C C . ARG A 1 114 ? -5.702 7.307 -5.205 1.00 95.50 114 ARG A C 1
ATOM 910 O O . ARG A 1 114 ? -5.283 6.206 -5.546 1.00 95.50 114 ARG A O 1
ATOM 917 N N . SER A 1 115 ? -4.919 8.381 -5.092 1.00 97.50 115 SER A N 1
ATOM 918 C CA . SER A 1 115 ? -3.459 8.295 -5.229 1.00 97.50 115 SER A CA 1
ATOM 919 C C . SER A 1 115 ? -2.835 7.674 -3.978 1.00 97.50 115 SER A C 1
ATOM 921 O O . SER A 1 115 ? -3.296 7.894 -2.860 1.00 97.50 115 SER A O 1
ATOM 923 N N . THR A 1 116 ? -1.744 6.939 -4.180 1.00 97.94 116 THR A N 1
ATOM 924 C CA . THR A 1 116 ? -0.902 6.350 -3.131 1.00 97.94 116 THR A CA 1
ATOM 925 C C . THR A 1 116 ? 0.020 7.357 -2.445 1.00 97.94 116 THR A C 1
ATOM 927 O O . THR A 1 116 ? 0.588 7.054 -1.396 1.00 97.94 116 THR A O 1
ATOM 930 N N . ARG A 1 117 ? 0.183 8.561 -3.008 1.00 96.06 117 ARG A N 1
ATOM 931 C CA . ARG A 1 117 ? 1.050 9.611 -2.454 1.00 96.06 117 ARG A CA 1
ATOM 932 C C . ARG A 1 117 ? 0.525 10.142 -1.107 1.00 96.06 117 ARG A C 1
ATOM 934 O O . ARG A 1 117 ? -0.680 10.133 -0.874 1.00 96.06 117 ARG A O 1
ATOM 941 N N . PRO A 1 118 ? 1.404 10.667 -0.229 1.00 94.69 118 PRO A N 1
ATOM 942 C CA . PRO A 1 118 ? 2.852 10.829 -0.405 1.00 94.69 118 PRO A CA 1
ATOM 943 C C . PRO A 1 118 ? 3.683 9.640 0.101 1.00 94.69 118 PRO A C 1
ATOM 945 O O . PRO A 1 118 ? 4.904 9.669 -0.032 1.00 94.69 118 PRO A O 1
ATOM 948 N N . TYR A 1 119 ? 3.058 8.625 0.701 1.00 96.19 119 TYR A N 1
ATOM 949 C CA . TYR A 1 119 ? 3.781 7.570 1.405 1.00 96.19 119 TYR A CA 1
ATOM 950 C C . TYR A 1 119 ? 4.048 6.348 0.530 1.00 96.19 119 TYR A C 1
ATOM 952 O O . TYR A 1 119 ? 3.242 5.944 -0.308 1.00 96.19 119 TYR A O 1
ATOM 960 N N . TRP A 1 120 ? 5.189 5.724 0.785 1.00 96.75 120 TRP A N 1
ATOM 961 C CA . TRP A 1 120 ? 5.570 4.447 0.211 1.00 96.75 120 TRP A CA 1
ATOM 962 C C . TRP A 1 120 ? 6.409 3.665 1.221 1.00 96.75 120 TRP A C 1
ATOM 964 O O . TRP A 1 120 ? 6.972 4.250 2.151 1.00 96.75 120 TRP A O 1
ATOM 974 N N . ARG A 1 121 ? 6.472 2.347 1.044 1.00 97.62 121 ARG A N 1
ATOM 975 C CA . ARG A 1 121 ? 7.341 1.451 1.808 1.00 97.62 121 ARG A CA 1
ATOM 976 C C . ARG A 1 121 ? 8.190 0.637 0.825 1.00 97.62 121 ARG A C 1
ATOM 978 O O . ARG A 1 121 ? 7.603 0.063 -0.096 1.00 97.62 121 ARG A O 1
ATOM 985 N N . PRO A 1 122 ? 9.530 0.615 0.956 1.00 95.69 122 PRO A N 1
ATOM 986 C CA . PRO A 1 122 ? 10.377 -0.214 0.099 1.00 95.69 122 PRO A CA 1
ATOM 987 C C . PRO A 1 122 ? 10.029 -1.706 0.257 1.00 95.69 122 PRO A C 1
ATOM 989 O O . PRO A 1 122 ? 9.654 -2.096 1.363 1.00 95.69 122 PRO A O 1
ATOM 992 N N . PRO A 1 123 ? 10.158 -2.508 -0.815 1.00 94.88 123 PRO A N 1
ATOM 993 C CA . PRO A 1 123 ? 10.183 -3.975 -0.761 1.00 94.88 123 PRO A CA 1
ATOM 994 C C . PRO A 1 123 ? 11.279 -4.570 0.135 1.00 94.88 123 PRO A C 1
ATOM 996 O O . PRO A 1 123 ? 12.342 -3.918 0.285 1.00 94.88 123 PRO A O 1
#

Mean predicted aligned error: 5.84 Å

Secondary structure (DSSP, 8-state):
-------TTTT------S--TT------EEEESS--TTHHHHHHHHHHTT---EEEE-HHHHHH-HHHHHHHHHTT-EEEE--SS---GGGS-HHHHHHHHHHHHHHHHHHHS---TT-B---

Sequence (123 aa):
MLSKVLAPHEQLQREIWRGVRGKRAVALTFDAGGEANGARELLAYLRDAEVPATFFVTGMFVRRYPEIVREIAAQGHSIHNHSWSHPYFTKIEPTAIREELIKADEWVTSVTGRSTRPYWRPP

Solvent-accessible surface area (backbone atoms only — not comparable to full-atom values): 7355 Å² total; per-residue (Å²): 135,86,79,80,82,72,56,86,72,76,66,66,74,75,86,80,89,69,80,68,85,93,57,96,76,84,83,56,71,45,80,42,68,75,84,67,92,58,50,66,60,52,50,50,52,31,58,77,65,72,49,78,41,35,36,28,35,13,23,53,31,41,72,73,40,45,69,58,51,33,48,46,50,72,74,68,32,50,57,25,31,21,28,22,83,54,61,58,64,94,78,52,54,74,67,56,51,50,50,28,45,50,55,15,30,53,48,43,24,75,65,60,76,44,66,22,72,95,51,68,47,86,90

Radius of gyration: 16.54 Å; Cα contacts (8 Å, |Δi|>4): 167; chains: 1; bounding box: 38×48×37 Å

Nearest PDB structures (foldseek):
  2j13-assembly1_A  TM=9.645E-01  e=8.341E-11  Bacillus anthracis str. Ames
  5o6y-assembly4_D  TM=9.462E-01  e=2.506E-09  Bacillus cereus ATCC 14579
  6hm9-assembly1_A  TM=9.276E-01  e=1.287E-08  Bacillus anthracis
  6hpa-assembly1_A  TM=9.391E-01  e=2.172E-08  Bacillus anthracis
  7bkf-assembly1_A  TM=9.298E-01  e=2.172E-08  Bacillus anthracis

pLDDT: mean 91.66, std 15.93, range [38.06, 98.81]

Foldseek 3Di:
DDDDPDDPCVPPDDDDPDDDPPDPDDAAEEEADDDCPCLVVVLVVCLVVVHEHEYAYALVSCVVCLVSLQSCVVSPHHYAHAFHNQDQPVPDDPVNRVVRRVSSQVSSCVSHVDGRPDDHDHD